Protein AF-A0A0M0BMU6-F1 (afdb_monomer_lite)

pLDDT: mean 75.92, std 13.39, range [35.31, 88.75]

Radius of gyration: 12.51 Å; chains: 1; bounding box: 21×30×30 Å

Organism: NCBI:txid1685124

Foldseek 3Di:
DDADADPVRFGWDDPDPQFIAGPPQRATPNLVSVLVVCVVVVNDPVVSVVVVVVNVDDDD

Structure (mmCIF, N/CA/C/O backbone):
data_AF-A0A0M0BMU6-F1
#
_entry.id   AF-A0A0M0BMU6-F1
#
loop_
_atom_site.group_PDB
_atom_site.id
_atom_site.type_symbol
_atom_site.label_atom_id
_atom_site.label_alt_id
_atom_site.label_comp_id
_atom_site.label_asym_id
_atom_site.label_entity_id
_atom_site.label_seq_id
_atom_site.pdbx_PDB_ins_code
_atom_site.Cartn_x
_atom_site.Cartn_y
_atom_site.Cartn_z
_atom_site.occupancy
_atom_site.B_iso_or_equiv
_atom_site.auth_seq_id
_atom_site.auth_comp_id
_atom_site.auth_asym_id
_atom_site.auth_atom_id
_atom_site.pdbx_PDB_model_num
ATOM 1 N N . MET A 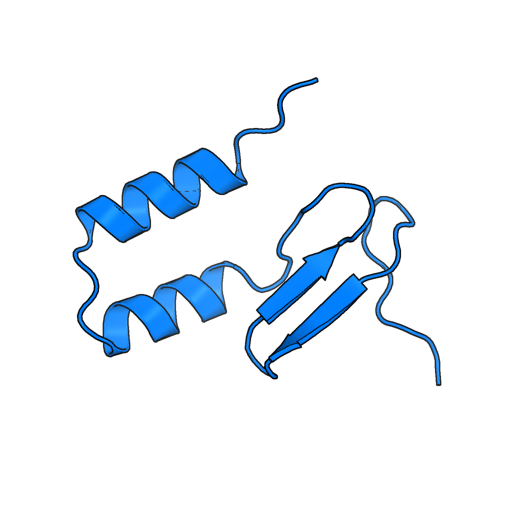1 1 ? 8.404 -15.977 -17.853 1.00 40.34 1 MET A N 1
ATOM 2 C CA . MET A 1 1 ? 7.059 -15.398 -17.639 1.00 40.34 1 MET A CA 1
ATOM 3 C C . MET A 1 1 ? 7.247 -13.982 -17.127 1.00 40.34 1 MET A C 1
ATOM 5 O O . MET A 1 1 ? 7.979 -13.793 -16.161 1.00 40.34 1 MET A O 1
ATOM 9 N N . SER A 1 2 ? 6.751 -12.999 -17.879 1.00 47.69 2 SER A N 1
ATOM 10 C CA . SER A 1 2 ? 7.129 -11.590 -17.747 1.00 47.69 2 SER A CA 1
ATOM 11 C C . SER A 1 2 ? 6.717 -11.006 -16.401 1.00 47.69 2 SER A C 1
ATOM 13 O O . SER A 1 2 ? 5.565 -11.089 -15.986 1.00 47.69 2 SER A O 1
ATOM 15 N N . LYS A 1 3 ? 7.723 -10.454 -15.723 1.00 57.94 3 LYS A N 1
ATOM 16 C CA . LYS A 1 3 ? 7.660 -9.802 -14.418 1.00 57.94 3 LYS A CA 1
ATOM 17 C C . LYS A 1 3 ? 6.678 -8.636 -14.505 1.00 57.94 3 LYS A C 1
ATOM 19 O O . LYS A 1 3 ? 6.811 -7.821 -15.411 1.00 57.94 3 LYS A O 1
ATOM 24 N N . TYR A 1 4 ? 5.7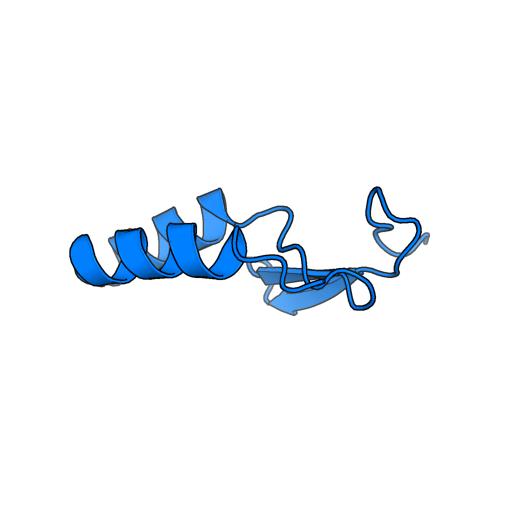20 -8.570 -13.582 1.00 70.06 4 TYR A N 1
ATOM 25 C CA . TYR A 1 4 ? 4.792 -7.449 -13.436 1.00 70.06 4 TYR A CA 1
ATOM 26 C C . TYR A 1 4 ? 5.550 -6.118 -13.613 1.00 70.06 4 TYR A C 1
ATOM 28 O O . TYR A 1 4 ? 6.472 -5.810 -12.855 1.00 70.06 4 TYR A O 1
ATOM 36 N N . GLN A 1 5 ? 5.224 -5.366 -14.663 1.00 76.81 5 GLN A N 1
ATOM 37 C CA . GLN A 1 5 ? 5.864 -4.093 -14.984 1.00 76.81 5 GLN A CA 1
ATOM 38 C C . GLN A 1 5 ? 4.907 -2.969 -14.590 1.00 76.81 5 GLN A C 1
ATOM 40 O O . GLN A 1 5 ? 3.715 -3.033 -14.871 1.00 76.81 5 GLN A O 1
ATOM 45 N N . CYS A 1 6 ? 5.413 -1.970 -13.876 1.00 80.69 6 CYS A N 1
ATOM 46 C CA . CYS A 1 6 ? 4.642 -0.798 -13.480 1.00 80.69 6 CYS A CA 1
ATOM 47 C C . CYS A 1 6 ? 4.540 0.187 -14.648 1.00 80.69 6 CYS A C 1
ATOM 49 O O . CYS A 1 6 ? 5.472 0.275 -15.445 1.00 80.69 6 CYS A O 1
ATOM 51 N N . ASP A 1 7 ? 3.491 1.013 -14.664 1.00 79.94 7 ASP A N 1
ATOM 52 C CA . ASP A 1 7 ? 3.256 2.067 -15.671 1.00 79.94 7 ASP A CA 1
ATOM 53 C C . ASP A 1 7 ? 4.471 2.989 -15.906 1.00 79.94 7 ASP A C 1
ATOM 55 O O . ASP A 1 7 ? 4.693 3.483 -17.005 1.00 79.94 7 ASP A O 1
ATOM 59 N N . CYS A 1 8 ? 5.316 3.194 -14.889 1.00 80.81 8 CYS A N 1
ATOM 60 C CA . CYS A 1 8 ? 6.545 3.996 -14.982 1.00 80.81 8 CYS A CA 1
ATOM 61 C C . CYS A 1 8 ? 7.736 3.266 -15.652 1.00 80.81 8 CYS A C 1
ATOM 63 O O . CYS A 1 8 ? 8.886 3.733 -15.595 1.00 80.81 8 CYS A O 1
ATOM 65 N N . GLY A 1 9 ? 7.492 2.071 -16.196 1.00 83.12 9 GLY A N 1
ATOM 66 C CA . GLY A 1 9 ? 8.484 1.152 -16.752 1.00 83.12 9 GLY A CA 1
ATOM 67 C C . GLY A 1 9 ? 9.324 0.413 -15.704 1.00 83.12 9 GLY A C 1
ATOM 68 O O . GLY A 1 9 ? 10.253 -0.304 -16.066 1.00 83.12 9 GLY A O 1
ATOM 69 N N . GLY A 1 10 ? 9.043 0.593 -14.409 1.00 84.31 10 GLY A N 1
ATOM 70 C CA . GLY A 1 10 ? 9.776 -0.046 -13.315 1.00 84.31 10 GLY A CA 1
ATOM 71 C C . GLY A 1 10 ? 9.318 -1.477 -13.032 1.00 84.31 10 GLY A C 1
ATOM 72 O O . GLY A 1 10 ? 8.136 -1.790 -13.139 1.00 84.31 10 GLY A O 1
ATOM 73 N N . ASN A 1 11 ? 10.240 -2.335 -12.594 1.00 87.06 11 ASN A N 1
ATOM 74 C CA . ASN A 1 11 ? 9.902 -3.691 -12.159 1.00 87.06 11 ASN A CA 1
ATOM 75 C C . ASN A 1 11 ? 9.075 -3.662 -10.867 1.00 87.06 11 ASN A C 1
ATOM 77 O O . ASN A 1 11 ? 9.416 -2.943 -9.922 1.00 87.06 11 ASN A O 1
ATOM 81 N N . ILE A 1 12 ? 8.018 -4.465 -10.806 1.00 85.94 12 ILE A N 1
ATOM 82 C CA . ILE A 1 12 ? 7.236 -4.677 -9.589 1.00 85.94 12 ILE A CA 1
ATOM 83 C C . ILE A 1 12 ? 7.837 -5.853 -8.825 1.00 85.94 12 ILE A C 1
ATOM 85 O O . ILE A 1 12 ? 8.100 -6.917 -9.387 1.00 85.94 12 ILE A O 1
ATOM 89 N N . LYS A 1 13 ? 8.052 -5.648 -7.527 1.00 83.38 13 LYS A N 1
ATOM 90 C CA . LYS A 1 13 ? 8.406 -6.703 -6.583 1.00 83.38 13 LYS A CA 1
ATOM 91 C C . LYS A 1 13 ? 7.163 -7.075 -5.788 1.00 83.38 13 LYS A C 1
ATOM 93 O O . LYS A 1 13 ? 6.512 -6.203 -5.216 1.00 83.38 13 LYS A O 1
ATOM 98 N N . GLU A 1 14 ? 6.848 -8.359 -5.769 1.00 83.75 14 GLU A N 1
ATOM 99 C CA . GLU A 1 14 ? 5.820 -8.920 -4.900 1.00 83.75 14 GLU A CA 1
ATOM 100 C C . GLU A 1 14 ? 6.482 -9.287 -3.567 1.00 83.75 14 GLU A C 1
ATOM 102 O O . GLU A 1 14 ? 7.466 -10.026 -3.544 1.00 83.75 14 GLU A O 1
ATOM 107 N N . TYR A 1 15 ? 6.015 -8.690 -2.472 1.00 74.25 15 TYR A N 1
ATOM 108 C CA . TYR A 1 15 ? 6.500 -8.994 -1.118 1.00 74.25 15 TYR A CA 1
ATOM 109 C C . TYR A 1 15 ? 5.613 -10.037 -0.430 1.00 74.25 15 TYR A C 1
ATOM 111 O O . TYR A 1 15 ? 6.081 -10.803 0.405 1.00 74.25 15 TYR A O 1
ATOM 119 N N . ASN A 1 16 ? 4.336 -10.058 -0.798 1.00 72.81 16 ASN A N 1
ATOM 120 C CA . ASN A 1 16 ? 3.307 -10.993 -0.361 1.00 72.81 16 ASN A CA 1
ATOM 121 C C . ASN A 1 16 ? 2.257 -11.052 -1.494 1.00 72.81 16 ASN A C 1
ATOM 123 O O . ASN A 1 16 ? 2.153 -10.062 -2.224 1.00 72.81 16 ASN A O 1
ATOM 127 N N . PRO A 1 17 ? 1.468 -12.131 -1.665 1.00 74.19 17 PRO A N 1
ATOM 128 C CA . PRO A 1 17 ? 0.345 -12.166 -2.611 1.00 74.19 17 PRO A CA 1
ATOM 129 C C . PRO A 1 17 ? -0.547 -10.910 -2.604 1.00 74.19 17 PRO A C 1
ATOM 131 O O . PRO A 1 17 ? -1.051 -10.514 -3.652 1.00 74.19 17 PRO A O 1
ATOM 134 N N . ASN A 1 18 ? -0.671 -10.234 -1.456 1.00 71.44 18 ASN A N 1
ATOM 135 C CA . ASN A 1 18 ? -1.462 -9.008 -1.310 1.00 71.44 18 ASN A CA 1
ATOM 136 C C . ASN A 1 18 ? -0.647 -7.704 -1.354 1.00 71.44 18 ASN A C 1
ATOM 138 O O . ASN A 1 18 ? -1.216 -6.629 -1.192 1.00 71.44 18 ASN A O 1
ATOM 142 N N . ILE A 1 19 ? 0.672 -7.741 -1.578 1.00 78.88 19 ILE A N 1
ATOM 143 C CA . ILE A 1 19 ? 1.531 -6.544 -1.586 1.00 78.88 19 ILE A CA 1
ATOM 144 C C . ILE A 1 19 ? 2.480 -6.569 -2.779 1.00 78.88 19 ILE A C 1
ATOM 146 O O . ILE A 1 19 ? 3.480 -7.296 -2.805 1.00 78.88 19 ILE A O 1
ATOM 150 N N . ARG A 1 20 ? 2.205 -5.685 -3.737 1.00 83.44 20 ARG A N 1
ATOM 151 C CA . ARG A 1 20 ? 3.044 -5.437 -4.908 1.00 83.44 20 ARG A CA 1
ATOM 152 C C . ARG A 1 20 ? 3.582 -4.020 -4.839 1.00 83.44 20 ARG A C 1
ATOM 154 O O . ARG A 1 20 ? 2.827 -3.089 -4.608 1.00 83.44 20 ARG A O 1
ATOM 161 N N . VAL A 1 21 ? 4.881 -3.840 -5.057 1.00 84.31 21 VAL A N 1
ATOM 162 C CA . VAL A 1 21 ? 5.522 -2.518 -4.994 1.00 84.31 21 VAL A CA 1
ATOM 163 C C . VAL A 1 21 ? 6.420 -2.316 -6.204 1.00 84.31 21 VAL A C 1
ATOM 165 O O . VAL A 1 21 ? 7.340 -3.104 -6.451 1.00 84.31 21 VAL A O 1
ATOM 168 N N . CYS A 1 22 ? 6.205 -1.232 -6.947 1.00 85.75 22 CYS A N 1
ATOM 169 C CA . CYS A 1 22 ? 7.130 -0.814 -7.989 1.00 85.75 22 CYS A CA 1
ATOM 170 C C . CYS A 1 22 ? 8.470 -0.410 -7.369 1.00 85.75 22 CYS A C 1
ATOM 172 O O . CYS A 1 22 ? 8.546 0.496 -6.546 1.00 85.75 22 CYS A O 1
ATOM 174 N N . GLN A 1 23 ? 9.564 -1.030 -7.798 1.00 83.56 23 GLN A N 1
ATOM 175 C CA . GLN A 1 23 ? 10.884 -0.716 -7.254 1.00 83.56 23 GLN A CA 1
ATOM 176 C C . GLN A 1 23 ? 11.400 0.664 -7.684 1.00 83.56 23 GLN A C 1
ATOM 178 O O . GLN A 1 23 ? 12.229 1.229 -6.969 1.00 83.56 23 GLN A O 1
ATOM 183 N N . LYS A 1 24 ? 10.882 1.204 -8.800 1.00 83.38 24 LYS A N 1
ATOM 184 C CA . LYS A 1 24 ? 11.276 2.495 -9.381 1.00 83.38 24 LYS A CA 1
ATOM 185 C C . LYS A 1 24 ? 10.514 3.670 -8.762 1.00 83.38 24 LYS A C 1
ATOM 187 O O . LYS A 1 24 ? 11.130 4.496 -8.111 1.00 83.38 24 LYS A O 1
ATOM 192 N N . CYS A 1 25 ? 9.189 3.727 -8.924 1.00 82.69 25 CYS A N 1
ATOM 193 C CA . CYS A 1 25 ? 8.371 4.842 -8.420 1.00 82.69 25 CYS A CA 1
ATOM 194 C C . CYS A 1 25 ? 7.726 4.582 -7.050 1.00 82.69 25 CYS A C 1
ATOM 196 O O . CYS A 1 25 ? 6.911 5.381 -6.612 1.00 82.69 25 CYS A O 1
ATOM 198 N N . LYS A 1 26 ? 8.012 3.439 -6.408 1.00 77.31 26 LYS A N 1
ATOM 199 C CA . LYS A 1 26 ? 7.442 3.022 -5.109 1.00 77.31 26 LYS A CA 1
ATOM 200 C C . LYS A 1 26 ? 5.909 2.923 -5.053 1.00 77.31 26 LYS A C 1
ATOM 202 O O . LYS A 1 26 ? 5.364 2.620 -3.999 1.00 77.31 26 LYS A O 1
ATOM 207 N N . LYS A 1 27 ? 5.220 3.056 -6.192 1.00 79.94 27 LYS A N 1
ATOM 208 C CA . LYS A 1 27 ? 3.771 2.854 -6.320 1.00 79.94 27 LYS A CA 1
ATOM 209 C C . LYS A 1 27 ? 3.385 1.428 -5.925 1.00 79.94 27 LYS A C 1
ATOM 211 O O . LYS A 1 27 ? 4.010 0.463 -6.374 1.00 79.94 27 LYS A O 1
ATOM 216 N N . ILE A 1 28 ? 2.318 1.315 -5.143 1.00 82.69 28 ILE A N 1
ATOM 217 C CA . ILE A 1 28 ? 1.680 0.052 -4.768 1.00 82.69 28 ILE A CA 1
ATOM 218 C C . ILE A 1 28 ? 0.420 -0.089 -5.635 1.00 82.69 28 ILE A C 1
ATOM 220 O O . ILE A 1 28 ? -0.587 0.547 -5.332 1.00 82.69 28 ILE A O 1
ATOM 224 N N . PRO A 1 29 ? 0.450 -0.832 -6.759 1.00 73.50 29 PRO A N 1
ATOM 225 C CA . PRO A 1 29 ? -0.691 -0.910 -7.676 1.00 73.50 29 PRO A CA 1
ATOM 226 C C . PRO A 1 29 ? -1.937 -1.552 -7.057 1.00 73.50 29 PRO A C 1
ATOM 228 O O . PRO A 1 29 ? -3.037 -1.287 -7.520 1.00 73.50 29 PRO A O 1
ATOM 231 N N . ASN A 1 30 ? -1.778 -2.377 -6.023 1.00 78.31 30 ASN A N 1
ATOM 232 C CA . ASN A 1 30 ? -2.873 -3.026 -5.306 1.00 78.31 30 ASN A CA 1
ATOM 233 C C . ASN A 1 30 ? -3.091 -2.417 -3.910 1.00 78.31 30 ASN A C 1
ATOM 235 O O . ASN A 1 30 ? -3.382 -3.133 -2.953 1.00 78.31 30 ASN A O 1
ATOM 239 N N . ILE A 1 31 ? -2.905 -1.099 -3.783 1.00 79.94 31 ILE A N 1
ATOM 240 C CA . ILE A 1 31 ? -3.024 -0.404 -2.499 1.00 79.94 31 ILE A CA 1
ATOM 241 C C . ILE A 1 31 ? -4.423 -0.524 -1.890 1.00 79.94 31 ILE A C 1
ATOM 243 O O . ILE A 1 31 ? -4.531 -0.714 -0.685 1.00 79.94 31 ILE A O 1
ATOM 247 N N . ASP A 1 32 ? -5.486 -0.485 -2.694 1.00 79.50 32 ASP A N 1
ATOM 248 C CA . ASP A 1 32 ? -6.848 -0.623 -2.170 1.00 79.50 32 ASP A CA 1
ATOM 249 C C . ASP A 1 32 ? -7.056 -2.001 -1.520 1.00 79.50 32 ASP A C 1
ATOM 251 O O . ASP A 1 32 ? -7.543 -2.078 -0.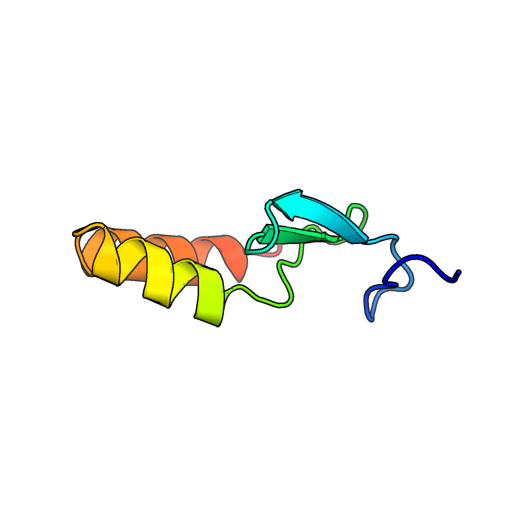398 1.00 79.50 32 ASP A O 1
ATOM 255 N N . THR A 1 33 ? -6.542 -3.075 -2.136 1.00 81.44 33 THR A N 1
ATOM 256 C CA . THR A 1 33 ? -6.544 -4.423 -1.538 1.00 81.44 33 THR A CA 1
ATOM 257 C C . THR A 1 33 ? -5.764 -4.469 -0.224 1.00 81.44 33 THR A C 1
ATOM 259 O O . THR A 1 33 ? -6.188 -5.116 0.727 1.00 81.44 33 THR A O 1
ATOM 262 N N . LEU A 1 34 ? -4.623 -3.777 -0.146 1.00 80.19 34 LEU A N 1
ATOM 263 C CA . LEU A 1 34 ? -3.855 -3.682 1.096 1.00 80.19 34 LEU A CA 1
ATOM 264 C C . LEU A 1 34 ? -4.638 -2.928 2.183 1.00 80.19 34 LEU A C 1
ATOM 266 O O . LEU A 1 34 ? -4.616 -3.347 3.337 1.00 80.19 34 LEU A O 1
ATOM 270 N N . ILE A 1 35 ? -5.340 -1.849 1.831 1.00 83.12 35 ILE A N 1
ATOM 271 C CA . ILE A 1 35 ? -6.178 -1.091 2.769 1.00 83.12 35 ILE A CA 1
ATOM 272 C C . ILE A 1 35 ? -7.326 -1.959 3.292 1.00 83.12 35 ILE A C 1
ATOM 274 O O . ILE A 1 35 ? -7.556 -1.962 4.499 1.00 83.12 35 ILE A O 1
ATOM 278 N N . ASP A 1 36 ? -7.995 -2.725 2.429 1.00 84.12 36 ASP A N 1
ATOM 279 C CA . ASP A 1 36 ? -9.079 -3.624 2.843 1.00 84.12 36 ASP A CA 1
ATOM 280 C C . ASP A 1 36 ? -8.577 -4.719 3.794 1.00 84.12 36 ASP A C 1
ATOM 282 O O . ASP A 1 36 ? -9.164 -4.927 4.854 1.00 84.12 36 ASP A O 1
ATOM 286 N N . VAL A 1 37 ? -7.431 -5.342 3.499 1.00 82.94 37 VAL A N 1
ATOM 287 C CA . VAL A 1 37 ? -6.817 -6.333 4.401 1.00 82.94 37 VAL A CA 1
ATOM 288 C C . VAL A 1 37 ? -6.427 -5.702 5.742 1.00 82.94 37 VAL A C 1
ATOM 290 O O . VAL 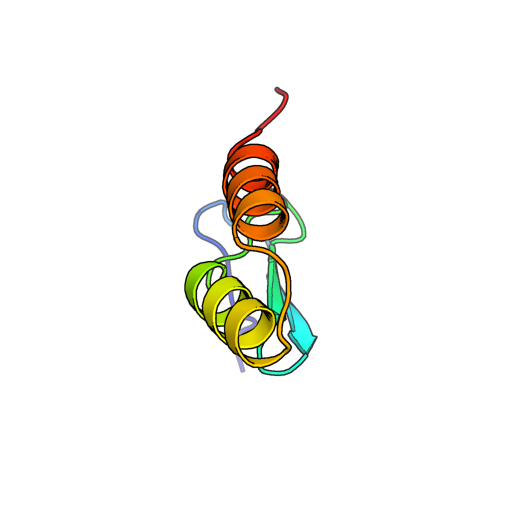A 1 37 ? -6.645 -6.292 6.798 1.00 82.94 37 VAL A O 1
ATOM 293 N N . LEU A 1 38 ? -5.859 -4.492 5.741 1.00 83.88 38 LEU A N 1
ATOM 294 C CA . LEU A 1 38 ? -5.519 -3.786 6.981 1.00 83.88 38 LEU A CA 1
ATOM 295 C C . LEU A 1 38 ? -6.777 -3.428 7.792 1.00 83.88 38 LEU A C 1
ATOM 297 O O . LEU A 1 38 ? -6.757 -3.535 9.019 1.00 83.8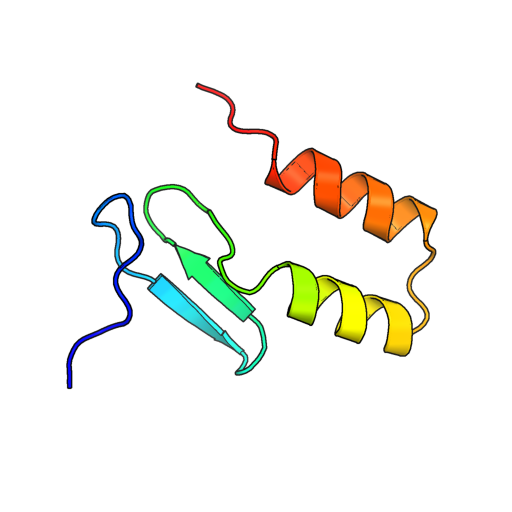8 38 LEU A O 1
ATOM 301 N N . ARG A 1 39 ? -7.874 -3.058 7.124 1.00 86.56 39 ARG A N 1
ATOM 302 C CA . ARG A 1 39 ? -9.178 -2.827 7.755 1.00 86.56 39 ARG A CA 1
ATOM 303 C C . ARG A 1 39 ? -9.724 -4.107 8.390 1.00 86.56 39 ARG A C 1
ATOM 305 O O . ARG A 1 39 ? -10.148 -4.064 9.542 1.00 86.56 39 ARG A O 1
ATOM 312 N N . GLU A 1 40 ? -9.655 -5.242 7.695 1.00 87.56 40 GLU A N 1
ATOM 313 C CA . GLU A 1 40 ? -10.046 -6.553 8.240 1.00 87.56 40 GLU A CA 1
ATOM 314 C C . GLU A 1 40 ? -9.190 -6.970 9.446 1.00 87.56 40 GLU A C 1
ATOM 316 O O . GLU A 1 40 ? -9.701 -7.559 10.396 1.00 87.56 40 GLU A O 1
ATOM 321 N N . MET A 1 41 ? -7.903 -6.606 9.461 1.00 85.19 41 MET A N 1
ATOM 322 C CA . MET A 1 41 ? -7.012 -6.818 10.611 1.00 85.19 41 MET A CA 1
ATOM 323 C C . MET A 1 41 ? -7.281 -5.863 11.790 1.00 85.19 41 MET A C 1
ATOM 325 O O . MET A 1 41 ? -6.602 -5.949 12.814 1.00 85.19 41 MET A O 1
ATOM 329 N N . GLY A 1 42 ? -8.256 -4.956 11.677 1.00 87.81 42 GLY A N 1
ATOM 330 C CA . GLY A 1 42 ? -8.640 -4.030 12.743 1.00 87.81 42 GLY A CA 1
ATOM 331 C C . GLY A 1 42 ? -7.738 -2.800 12.863 1.00 87.81 42 GLY A C 1
ATOM 332 O O . GLY A 1 42 ? -7.713 -2.153 13.914 1.00 87.81 42 GLY A O 1
ATOM 333 N N . VAL A 1 43 ? -6.986 -2.454 11.813 1.00 87.44 43 VAL A N 1
ATOM 334 C CA . VAL A 1 43 ? -6.234 -1.194 11.776 1.00 87.44 43 VAL A CA 1
ATOM 335 C C . VAL A 1 43 ? -7.216 -0.021 11.797 1.00 87.44 43 VAL A C 1
ATOM 337 O O . VAL A 1 43 ? -8.225 -0.016 11.097 1.00 87.44 43 VAL A O 1
ATOM 340 N N . LYS A 1 44 ? -6.917 0.998 12.609 1.00 88.75 44 LYS A N 1
ATOM 341 C CA . LYS A 1 44 ? -7.765 2.188 12.750 1.00 88.75 44 LYS A CA 1
ATOM 342 C C . LYS A 1 44 ? -7.910 2.920 11.413 1.00 88.75 44 LYS A C 1
ATOM 344 O O . LYS A 1 44 ? -6.912 3.170 10.738 1.00 88.75 44 LYS A O 1
ATOM 349 N N . GLU A 1 45 ? -9.125 3.371 11.097 1.00 85.44 45 GLU A N 1
ATOM 350 C CA . GLU A 1 45 ? -9.422 4.146 9.878 1.00 85.44 45 GLU A CA 1
ATOM 351 C C . GLU A 1 45 ? -8.540 5.399 9.733 1.00 85.44 45 GLU A C 1
ATOM 353 O O . GLU A 1 45 ? -8.154 5.755 8.624 1.00 85.44 45 GLU A O 1
ATOM 358 N N . GLU A 1 46 ? -8.151 6.040 10.841 1.00 85.06 46 GLU A N 1
ATOM 359 C CA . GLU A 1 46 ? -7.207 7.168 10.830 1.00 85.06 46 GLU A CA 1
ATOM 360 C C . GLU A 1 46 ? -5.833 6.763 10.273 1.00 85.06 46 GLU A C 1
ATOM 362 O O . GLU A 1 46 ? -5.263 7.452 9.427 1.00 85.06 46 GLU A O 1
ATOM 367 N N . THR A 1 47 ? -5.318 5.607 10.701 1.00 82.50 47 THR A N 1
ATOM 368 C CA . THR A 1 47 ? -4.045 5.060 10.225 1.00 82.50 47 THR A CA 1
ATOM 369 C C . THR A 1 47 ? -4.131 4.680 8.749 1.00 82.50 47 THR A C 1
ATOM 371 O O . THR A 1 47 ? -3.209 4.988 8.000 1.00 82.50 47 THR A O 1
ATOM 374 N N . LEU A 1 48 ? -5.249 4.092 8.307 1.00 83.50 48 LEU A N 1
ATOM 375 C CA . LEU A 1 48 ? -5.499 3.798 6.888 1.00 83.50 48 LEU A CA 1
ATOM 376 C C . LEU A 1 48 ? -5.577 5.077 6.045 1.00 83.50 48 LEU A C 1
ATOM 378 O O . LEU A 1 48 ? -5.014 5.142 4.951 1.00 83.50 48 LEU A O 1
ATOM 382 N N . GLY A 1 49 ? -6.236 6.113 6.569 1.00 79.06 49 GLY A N 1
ATOM 383 C CA . GLY A 1 49 ? -6.342 7.424 5.937 1.00 79.06 49 GLY A CA 1
ATOM 384 C C . GLY A 1 49 ? -4.987 8.111 5.775 1.00 79.06 49 GLY A C 1
ATOM 385 O O . GLY A 1 49 ? -4.712 8.670 4.712 1.00 79.06 49 GLY A O 1
ATOM 386 N N . ASN A 1 50 ? -4.122 8.027 6.787 1.00 80.31 50 ASN A N 1
ATOM 387 C CA . ASN A 1 50 ? -2.751 8.536 6.710 1.00 80.31 50 ASN A CA 1
ATOM 388 C C . ASN A 1 50 ? -1.909 7.723 5.720 1.00 80.31 50 ASN A C 1
ATOM 390 O O . ASN A 1 50 ? -1.252 8.313 4.870 1.00 80.31 50 ASN A O 1
ATOM 394 N N . LEU A 1 51 ? -2.029 6.390 5.721 1.00 76.56 51 LEU A N 1
ATOM 395 C CA . LEU A 1 51 ? -1.347 5.524 4.754 1.00 76.56 51 LEU A CA 1
ATOM 396 C C . LEU A 1 51 ? -1.709 5.889 3.307 1.00 76.56 51 LEU A C 1
ATOM 398 O O . LEU A 1 51 ? -0.841 5.996 2.444 1.00 76.56 51 LEU A O 1
ATOM 402 N N . LYS A 1 52 ? -3.000 6.120 3.037 1.00 73.44 52 LYS A N 1
ATOM 403 C CA . LYS A 1 52 ? -3.487 6.501 1.705 1.00 73.44 52 LYS A CA 1
ATOM 404 C C . LYS A 1 52 ? -2.913 7.847 1.251 1.00 73.44 52 LYS A C 1
ATOM 406 O O . LYS A 1 52 ? -2.605 8.009 0.072 1.00 73.44 52 LYS A O 1
ATOM 411 N N . LYS A 1 53 ? -2.734 8.792 2.180 1.00 72.19 53 LYS A N 1
ATOM 412 C CA . LYS A 1 53 ? -2.102 10.093 1.914 1.00 72.19 53 LYS A CA 1
ATOM 413 C C . LYS A 1 53 ? -0.595 9.963 1.689 1.00 72.19 53 LYS A C 1
ATOM 415 O O . LYS A 1 53 ? -0.098 1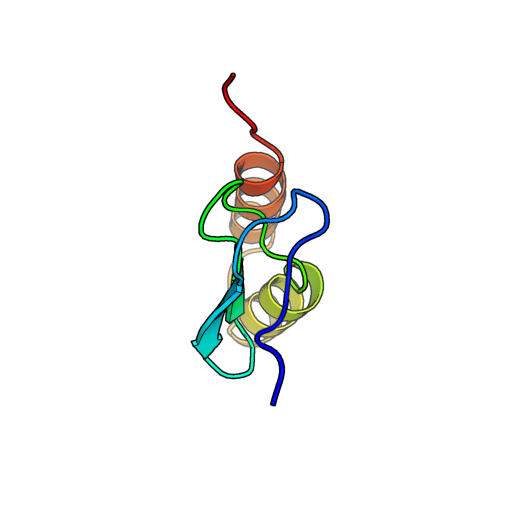0.507 0.708 1.00 72.19 53 LYS A O 1
ATOM 420 N N . ASP A 1 54 ? 0.102 9.200 2.526 1.00 69.25 54 ASP A N 1
ATOM 421 C CA . ASP A 1 54 ? 1.557 9.012 2.452 1.00 69.25 54 ASP A CA 1
ATOM 422 C C . ASP A 1 54 ? 1.983 8.266 1.182 1.00 69.25 54 ASP A C 1
ATOM 424 O O . ASP A 1 54 ? 3.018 8.561 0.596 1.00 69.25 54 ASP A O 1
ATOM 428 N N . ILE A 1 55 ? 1.163 7.337 0.690 1.00 66.12 55 ILE A N 1
ATOM 429 C CA . ILE A 1 55 ? 1.450 6.588 -0.546 1.00 66.12 55 ILE A CA 1
ATOM 430 C C . ILE A 1 55 ? 1.171 7.430 -1.799 1.00 66.12 55 ILE A C 1
ATOM 432 O O . ILE A 1 55 ? 1.722 7.164 -2.869 1.00 66.12 55 ILE A O 1
ATOM 436 N N . HIS A 1 56 ? 0.329 8.458 -1.687 1.00 58.84 56 HIS A N 1
ATOM 437 C CA . HIS A 1 56 ? 0.174 9.493 -2.713 1.00 58.84 56 HIS A CA 1
ATOM 438 C C . HIS A 1 56 ? 1.206 10.618 -2.578 1.00 58.84 56 HIS A C 1
ATOM 440 O O . HIS A 1 56 ? 1.292 11.468 -3.465 1.00 58.84 56 HIS A O 1
ATOM 446 N N . TYR A 1 57 ? 2.019 10.614 -1.520 1.00 42.00 57 TYR A N 1
ATOM 447 C CA . TYR A 1 57 ? 3.143 11.522 -1.384 1.00 42.00 57 TYR A CA 1
ATOM 448 C C . TYR A 1 57 ? 4.278 11.033 -2.290 1.00 42.00 57 TYR A C 1
ATOM 450 O O . TYR A 1 57 ? 5.109 10.209 -1.918 1.00 42.00 57 TYR A O 1
ATOM 458 N N . THR A 1 58 ? 4.292 11.519 -3.529 1.00 40.69 58 THR A N 1
ATOM 459 C CA . THR A 1 58 ? 5.500 11.562 -4.356 1.00 40.69 58 THR A CA 1
ATOM 460 C C . THR A 1 58 ? 6.298 12.804 -3.961 1.00 40.69 58 THR A C 1
ATOM 462 O O . THR A 1 58 ? 5.958 13.890 -4.442 1.00 40.69 58 THR A O 1
ATOM 465 N N . PRO A 1 59 ? 7.339 12.709 -3.110 1.00 35.31 59 PRO A N 1
ATOM 466 C CA . PRO A 1 59 ? 8.362 13.733 -3.118 1.00 35.31 59 PRO A CA 1
ATOM 467 C C . PRO A 1 59 ? 9.109 13.602 -4.451 1.00 35.31 59 PRO A C 1
ATOM 469 O O . PRO A 1 59 ? 9.465 12.498 -4.874 1.00 35.31 59 PRO A O 1
ATOM 472 N N . VAL A 1 60 ? 9.231 14.738 -5.130 1.00 38.06 60 VAL A N 1
ATOM 473 C CA . VAL A 1 60 ? 10.107 14.965 -6.287 1.00 38.06 60 VAL A CA 1
ATOM 474 C C . VAL A 1 60 ? 11.531 14.485 -6.032 1.00 38.06 60 VAL A C 1
ATOM 476 O O . VAL A 1 60 ? 12.021 14.668 -4.895 1.00 38.06 60 VAL A O 1
#

Sequence (60 aa):
MSKYQCDCGGNIKEYNPNIRVCQKCKKIPNIDTLIDVLREMGVKEETLGNLKKDIHYTPV

Secondary structure (DSSP, 8-state):
----B-TTSPBEEEEETTEEEETTT---TTHHHHHHHHHHTT--HHHHHHHHHHHT----